Protein AF-A0A832CME6-F1 (afdb_monomer_lite)

Sequence (130 aa):
MKGTRSLSALLHASLVFALMPLAARAATAETTYVDEYGNTRSVTATVVESSTSTLTGGWYVVNGSITRNSTITVSGDARLILADGASLTIYGDFNNAGINVSGSNHLTIYGQEQGTGQLAVTCGGNGAGI

Foldseek 3Di:
DDDDDDDDDDDDDPDPPPPDPPPPDFDWDWDWFQDPVRDIDIDIAGEDALPQAEFQADHYEFPAEHEHAEAREYNAEYEYEQEAPGEYAFEYEAVDASYDDDDPGHYHYTYHPVRRGYYHFDYNHPDHND

Secondary structure (DSSP, 8-state):
--------SS-SSSSSSS-S----PPPEEEEEEE-TTS-EEEEEEEEP-TT--EE-SEEEEE-SEEEESSPEEE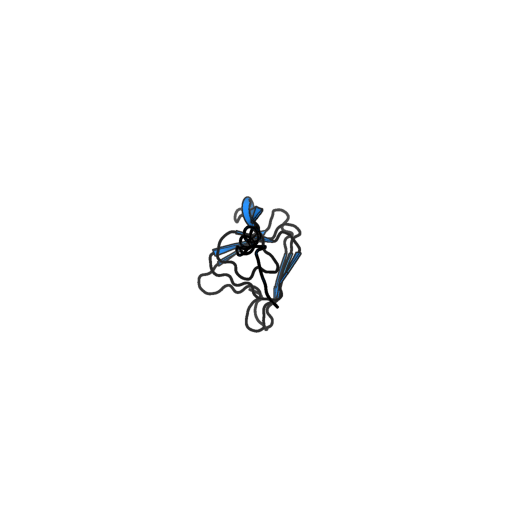-SEEEEEE-TT-EEEEE--SSS-SEEE-TT-EEEEEE-TT---EEEEE-SSSS---

Structure (mmCIF, N/CA/C/O backbone):
data_AF-A0A832CME6-F1
#
_entry.id   AF-A0A832CME6-F1
#
loop_
_atom_site.group_PDB
_atom_site.id
_atom_site.type_symbol
_atom_site.label_atom_id
_atom_site.label_alt_id
_atom_site.label_comp_id
_atom_site.label_asym_id
_atom_site.label_entity_id
_atom_site.label_seq_id
_atom_site.pdbx_PDB_ins_code
_atom_site.Cartn_x
_atom_site.Cartn_y
_atom_site.Cartn_z
_atom_site.occupancy
_atom_site.B_iso_or_equiv
_atom_site.auth_seq_id
_atom_site.auth_comp_id
_atom_site.auth_asym_id
_atom_site.auth_atom_id
_atom_site.pdbx_PDB_model_num
ATOM 1 N N . MET A 1 1 ? -12.730 45.774 -59.896 1.00 39.47 1 MET A N 1
ATOM 2 C CA . MET A 1 1 ? -11.547 46.362 -59.223 1.00 39.47 1 MET A CA 1
ATOM 3 C C . MET A 1 1 ? -11.993 46.996 -57.918 1.00 39.47 1 MET A C 1
ATOM 5 O O . MET A 1 1 ? -12.951 47.742 -57.989 1.00 39.47 1 MET A O 1
ATOM 9 N N . LYS A 1 2 ? -11.271 46.715 -56.817 1.00 42.47 2 LYS A N 1
ATOM 10 C CA . LYS A 1 2 ? -11.031 47.576 -55.629 1.00 42.47 2 LYS A CA 1
ATOM 11 C C . LYS A 1 2 ? -12.262 48.203 -54.933 1.00 42.47 2 LYS A C 1
ATOM 13 O O . LYS A 1 2 ? -12.987 48.960 -55.543 1.00 42.47 2 LYS A O 1
ATOM 18 N N . GLY A 1 3 ? -12.494 48.054 -53.634 1.00 40.41 3 GLY A N 1
ATOM 19 C CA . GLY A 1 3 ? -11.673 47.526 -52.553 1.00 40.41 3 GLY A CA 1
ATOM 20 C C . GLY A 1 3 ? -12.388 47.721 -51.207 1.00 40.41 3 GLY A C 1
ATOM 21 O O . GLY A 1 3 ? -13.259 48.573 -51.089 1.00 40.41 3 GLY A O 1
ATOM 22 N N . THR A 1 4 ? -12.022 46.855 -50.259 1.00 58.62 4 THR A N 1
ATOM 23 C CA . THR A 1 4 ? -11.885 47.055 -48.803 1.00 58.62 4 THR A CA 1
ATOM 24 C C . THR A 1 4 ? -12.798 48.062 -48.078 1.00 58.62 4 THR A C 1
ATOM 26 O O . THR A 1 4 ? -12.794 49.250 -48.383 1.00 58.62 4 THR A O 1
ATOM 29 N N . ARG A 1 5 ? -13.402 47.628 -46.952 1.00 48.19 5 ARG A N 1
ATOM 30 C CA . ARG A 1 5 ? -12.991 48.049 -45.588 1.00 48.19 5 ARG A CA 1
ATOM 31 C C . ARG A 1 5 ? -13.872 47.471 -44.463 1.00 48.19 5 ARG A C 1
ATOM 33 O O . ARG A 1 5 ? -15.065 47.719 -44.396 1.00 48.19 5 ARG A O 1
ATOM 40 N N . SER A 1 6 ? -13.174 46.803 -43.541 1.00 49.03 6 SER A N 1
ATOM 41 C CA . SER A 1 6 ? -13.376 46.829 -42.085 1.00 49.03 6 SER A CA 1
ATOM 42 C C . SER A 1 6 ? -14.585 46.111 -41.469 1.00 49.03 6 SER A C 1
ATOM 44 O O . SER A 1 6 ? -15.527 46.750 -41.019 1.00 49.03 6 SER A O 1
ATOM 46 N N . LEU A 1 7 ? -14.451 44.797 -41.258 1.00 42.59 7 LEU A N 1
ATOM 47 C CA . LEU A 1 7 ? -14.984 44.148 -40.054 1.00 42.59 7 LEU A CA 1
ATOM 48 C C . LEU A 1 7 ? -13.794 43.696 -39.197 1.00 42.59 7 LEU A C 1
ATOM 50 O O . LEU A 1 7 ? -13.235 42.622 -39.392 1.00 42.59 7 LEU A O 1
ATOM 54 N N . SER A 1 8 ? -13.358 44.558 -38.285 1.00 52.41 8 SER A N 1
ATOM 55 C CA . SER A 1 8 ? -12.458 44.180 -37.199 1.00 52.41 8 SER A CA 1
ATOM 56 C C . SER A 1 8 ? -12.951 44.861 -35.937 1.00 52.41 8 SER A C 1
ATOM 58 O O . SER A 1 8 ? -12.778 46.066 -35.784 1.00 52.41 8 SER A O 1
ATOM 60 N N . ALA A 1 9 ? -13.625 44.095 -35.086 1.00 50.97 9 ALA A N 1
ATOM 61 C CA . ALA A 1 9 ? -13.629 44.251 -33.638 1.00 50.97 9 ALA A CA 1
ATOM 62 C C . ALA A 1 9 ? -14.431 43.088 -33.036 1.00 50.97 9 ALA A C 1
ATOM 64 O O . ALA A 1 9 ? -15.520 42.788 -33.510 1.00 50.97 9 ALA A O 1
ATOM 65 N N . LEU A 1 10 ? -13.893 42.495 -31.967 1.00 47.78 10 LEU A N 1
ATOM 66 C CA . LEU A 1 10 ? -14.504 41.485 -31.088 1.00 47.78 10 LEU A CA 1
ATOM 67 C C . LEU A 1 10 ? -14.476 40.017 -31.543 1.00 47.78 10 LEU A C 1
ATOM 69 O O . LEU A 1 10 ? -15.516 39.399 -31.722 1.00 47.78 10 LEU A O 1
ATOM 73 N N . LEU A 1 11 ? -13.286 39.405 -31.574 1.00 44.56 11 LEU A N 1
ATOM 74 C CA . LEU A 1 11 ? -13.180 37.965 -31.284 1.00 44.56 11 LEU A CA 1
ATOM 75 C C . LEU A 1 11 ? -11.784 37.552 -30.780 1.00 44.56 11 LEU A C 1
ATOM 77 O O . LEU A 1 11 ? -11.126 36.730 -31.398 1.00 44.56 11 LEU A O 1
ATOM 81 N N . HIS A 1 12 ? -11.289 38.133 -29.681 1.00 52.19 12 HIS A N 1
ATOM 82 C CA . HIS A 1 12 ? -9.996 37.708 -29.104 1.00 52.19 12 HIS A CA 1
ATOM 83 C C . HIS A 1 12 ? -9.968 37.605 -27.569 1.00 52.19 12 HIS A C 1
ATOM 85 O O . HIS A 1 12 ? -8.894 37.585 -26.983 1.00 52.19 12 HIS A O 1
ATOM 91 N N . ALA A 1 13 ? -11.116 37.503 -26.891 1.00 49.38 13 ALA A N 1
ATOM 92 C CA . ALA A 1 13 ? -11.149 37.541 -25.423 1.00 49.38 13 ALA A CA 1
ATOM 93 C C . ALA A 1 13 ? -11.553 36.232 -24.713 1.00 49.38 13 ALA A C 1
ATOM 95 O O . ALA A 1 13 ? -11.775 36.276 -23.510 1.00 49.38 13 ALA A O 1
ATOM 96 N N . SER A 1 14 ? -11.656 35.075 -25.382 1.00 53.16 14 SER A N 1
ATOM 97 C CA . SER A 1 14 ? -12.220 33.877 -24.720 1.00 53.16 14 SER A CA 1
ATOM 98 C C . SER A 1 14 ? -11.452 32.557 -24.834 1.00 53.16 14 SER A C 1
ATOM 100 O O . SER A 1 14 ? -11.881 31.596 -24.204 1.00 53.16 14 SER A O 1
ATOM 102 N N . LEU A 1 15 ? -10.320 32.460 -25.547 1.00 51.53 15 LEU A N 1
ATOM 103 C CA . LEU A 1 15 ? -9.666 31.152 -25.775 1.00 51.53 15 LEU A CA 1
ATOM 104 C C . LEU A 1 15 ? -8.300 30.948 -25.093 1.00 51.53 15 LEU A C 1
ATOM 106 O O . LEU A 1 15 ? -7.636 29.951 -25.347 1.00 51.53 15 LEU A O 1
ATOM 110 N N . VAL A 1 16 ? -7.875 31.827 -24.181 1.00 50.62 16 VAL A N 1
ATOM 111 C CA . VAL A 1 16 ? -6.593 31.660 -23.454 1.00 50.62 16 VAL A CA 1
ATOM 112 C C . VAL A 1 16 ? -6.820 31.490 -21.949 1.00 50.62 16 VAL A C 1
ATOM 114 O O . VAL A 1 16 ? -6.182 32.137 -21.129 1.00 50.62 16 VAL A O 1
ATOM 117 N N . PHE A 1 17 ? -7.763 30.625 -21.567 1.00 52.16 17 PHE A N 1
ATOM 118 C CA . PHE A 1 17 ? -7.898 30.172 -20.171 1.00 52.16 17 PHE A CA 1
ATOM 119 C C . PHE A 1 17 ? -8.089 28.653 -20.019 1.00 52.16 17 PHE A C 1
ATOM 121 O O . PHE A 1 17 ? -8.290 28.165 -18.915 1.00 52.16 17 PHE A O 1
ATOM 128 N N . ALA A 1 18 ? -8.005 27.881 -21.108 1.00 52.66 18 ALA A N 1
ATOM 129 C CA . ALA A 1 18 ? -8.332 26.451 -21.093 1.00 52.66 18 ALA A CA 1
ATOM 130 C C . ALA A 1 18 ? -7.115 25.507 -21.041 1.00 52.66 18 ALA A C 1
ATOM 132 O O . ALA A 1 18 ? -7.293 24.296 -21.099 1.00 52.66 18 ALA A O 1
ATOM 133 N N . LEU A 1 19 ? -5.887 26.029 -20.931 1.00 59.38 19 LEU A N 1
ATOM 134 C CA . LEU A 1 19 ? -4.667 25.211 -20.916 1.00 59.38 19 LEU A CA 1
ATOM 135 C C . LEU A 1 19 ? -3.840 25.385 -19.635 1.00 59.38 19 LEU A C 1
ATOM 137 O O . LEU A 1 19 ? -2.612 25.345 -19.667 1.00 59.38 19 LEU A O 1
ATOM 141 N N . MET A 1 20 ? -4.493 25.577 -18.485 1.00 63.50 20 MET A N 1
ATOM 142 C CA . MET A 1 20 ? -3.802 25.265 -17.235 1.00 63.50 20 MET A CA 1
ATOM 143 C C . MET A 1 20 ? -3.573 23.748 -17.219 1.00 63.50 20 MET A C 1
ATOM 145 O O . MET A 1 20 ? -4.532 23.005 -17.442 1.00 63.50 20 MET A O 1
ATOM 149 N N . PRO A 1 21 ? -2.341 23.260 -17.002 1.00 59.50 21 PRO A N 1
ATOM 150 C CA . PRO A 1 21 ? -2.126 21.835 -16.832 1.00 59.50 21 PRO A CA 1
ATOM 151 C C . PRO A 1 21 ? -2.947 21.400 -15.618 1.00 59.50 21 PRO A C 1
ATOM 153 O O . PRO A 1 21 ? -2.736 21.899 -14.511 1.00 59.50 21 PRO A O 1
ATOM 156 N N . LEU A 1 22 ? -3.917 20.508 -15.828 1.00 55.81 22 LEU A N 1
ATOM 157 C CA . LEU A 1 22 ? -4.614 19.852 -14.732 1.00 55.81 22 LEU A CA 1
ATOM 158 C C . LEU A 1 22 ? -3.569 19.012 -13.998 1.00 55.81 22 LEU A C 1
ATOM 160 O O . LEU A 1 22 ? -3.268 17.890 -14.397 1.00 55.81 22 LEU A O 1
ATOM 164 N N . ALA A 1 23 ? -2.968 19.576 -12.954 1.00 60.16 23 ALA A N 1
ATOM 165 C CA . ALA A 1 23 ? -2.191 18.798 -12.011 1.00 60.16 23 ALA A CA 1
ATOM 166 C C . ALA A 1 23 ? -3.173 17.830 -11.341 1.00 60.16 23 ALA A C 1
ATOM 168 O O . ALA A 1 23 ? -3.960 18.236 -10.482 1.00 60.16 23 ALA A O 1
ATOM 169 N N . ALA A 1 24 ? -3.183 16.573 -11.792 1.00 64.31 24 ALA A N 1
ATOM 170 C CA . ALA A 1 24 ? -3.953 15.510 -11.167 1.00 64.31 24 ALA A CA 1
ATOM 171 C C . ALA A 1 24 ? -3.436 15.354 -9.734 1.00 64.31 24 ALA A C 1
ATOM 173 O O . ALA A 1 24 ? -2.317 14.902 -9.496 1.00 64.31 24 ALA A O 1
ATOM 174 N N . ARG A 1 25 ? -4.227 15.828 -8.775 1.00 70.31 25 ARG A N 1
ATOM 175 C CA . ARG A 1 25 ? -3.943 15.659 -7.353 1.00 70.31 25 ARG A CA 1
ATOM 176 C C . ARG A 1 25 ? -4.387 14.245 -7.007 1.00 70.31 25 ARG A C 1
ATOM 178 O O . ARG A 1 25 ? -5.510 13.885 -7.348 1.00 70.31 25 ARG A O 1
ATOM 185 N N . ALA A 1 26 ? -3.532 13.463 -6.356 1.00 82.12 26 ALA A N 1
ATOM 186 C CA . ALA A 1 26 ? -3.948 12.156 -5.870 1.00 82.12 26 ALA A CA 1
ATOM 187 C C . ALA A 1 26 ? -5.126 12.330 -4.898 1.00 82.12 26 ALA A C 1
ATOM 189 O O . ALA A 1 26 ? -5.116 13.241 -4.062 1.00 82.12 26 ALA A O 1
ATOM 190 N N . ALA A 1 27 ? -6.156 11.498 -5.044 1.00 93.25 27 ALA A N 1
ATOM 191 C CA . ALA A 1 27 ? -7.304 11.530 -4.152 1.00 93.25 27 ALA A CA 1
ATOM 192 C C . ALA A 1 27 ? -6.880 11.119 -2.736 1.00 93.25 27 ALA A C 1
ATOM 194 O O . ALA A 1 27 ? -6.004 10.275 -2.557 1.00 93.25 27 ALA A O 1
ATOM 195 N N . THR A 1 28 ? -7.514 11.706 -1.725 1.00 96.69 28 THR A N 1
ATOM 196 C CA . THR A 1 28 ? -7.291 11.363 -0.316 1.00 96.69 28 THR A CA 1
ATOM 197 C C . THR A 1 28 ? -8.593 10.925 0.336 1.00 96.69 28 THR A C 1
ATOM 199 O O . THR A 1 28 ? -9.647 11.478 0.020 1.00 96.69 28 THR A O 1
ATOM 202 N N . ALA A 1 29 ? -8.518 9.982 1.272 1.00 97.00 29 ALA A N 1
ATOM 203 C CA . ALA A 1 29 ? -9.658 9.492 2.036 1.00 97.00 29 ALA A CA 1
ATOM 204 C C . ALA A 1 29 ? -9.319 9.391 3.529 1.00 97.00 29 ALA A C 1
ATOM 206 O O . ALA A 1 29 ? -8.219 8.976 3.895 1.00 97.00 29 ALA A O 1
ATOM 207 N N . GLU A 1 30 ? -10.283 9.746 4.380 1.00 98.19 30 GLU A N 1
ATOM 208 C CA . GLU A 1 30 ? -10.254 9.385 5.799 1.00 98.19 30 GLU A CA 1
ATOM 209 C C . GLU A 1 30 ? -10.484 7.881 5.930 1.00 98.19 30 GLU A C 1
ATOM 211 O O . GLU A 1 30 ? -11.424 7.333 5.348 1.00 98.19 30 GLU A O 1
ATOM 216 N N . THR A 1 31 ? -9.626 7.210 6.686 1.00 98.38 31 THR A N 1
ATOM 217 C CA . THR A 1 31 ? -9.699 5.766 6.894 1.00 98.38 31 THR A CA 1
ATOM 218 C C . THR A 1 31 ? -9.223 5.403 8.292 1.00 98.38 31 THR A C 1
ATOM 220 O O . THR A 1 31 ? -8.565 6.199 8.967 1.00 98.38 31 THR A O 1
ATOM 223 N N . THR A 1 32 ? -9.5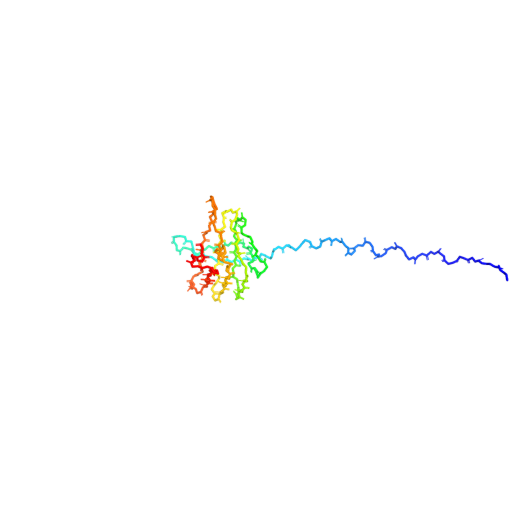31 4.183 8.718 1.00 98.62 32 THR A N 1
ATOM 224 C CA . THR A 1 32 ? -8.975 3.591 9.932 1.00 98.62 32 THR A CA 1
ATOM 225 C C . THR A 1 32 ? -7.956 2.499 9.624 1.00 98.62 32 THR A C 1
ATOM 227 O O . THR A 1 32 ? -7.898 2.003 8.495 1.00 98.62 32 THR A O 1
ATOM 230 N N . TYR A 1 33 ? -7.151 2.142 10.622 1.00 98.75 33 TYR A N 1
ATOM 231 C CA . TYR A 1 33 ? -6.267 0.975 10.637 1.00 98.75 33 TYR A CA 1
ATOM 232 C C . TYR A 1 33 ? -6.079 0.474 12.074 1.00 98.75 33 TYR A C 1
ATOM 234 O O . TYR A 1 33 ? -6.308 1.228 13.022 1.00 98.75 33 TYR A O 1
ATOM 242 N N . VAL A 1 34 ? -5.654 -0.777 12.231 1.00 98.75 34 VAL A N 1
ATOM 243 C CA . VAL A 1 34 ? -5.265 -1.352 13.527 1.00 98.75 34 VAL A CA 1
ATOM 244 C C . VAL A 1 34 ? -3.754 -1.193 13.705 1.00 98.75 34 VAL A C 1
ATOM 246 O O . VAL A 1 34 ? -2.992 -1.654 12.857 1.00 98.75 34 VAL A O 1
ATOM 249 N N . ASP A 1 35 ? -3.321 -0.509 14.766 1.00 98.25 35 ASP A N 1
ATOM 250 C CA . ASP A 1 35 ? -1.902 -0.277 15.068 1.00 98.25 35 ASP A CA 1
ATOM 251 C C . ASP A 1 35 ? -1.193 -1.515 15.649 1.00 98.25 35 ASP A C 1
ATOM 253 O O . ASP A 1 35 ? -1.806 -2.560 15.884 1.00 98.25 35 ASP A O 1
ATOM 257 N N . GLU A 1 36 ? 0.119 -1.417 15.886 1.00 96.81 36 GLU A N 1
ATOM 258 C CA . GLU A 1 36 ? 0.934 -2.526 16.401 1.00 96.81 36 GLU A CA 1
ATOM 259 C C . GLU A 1 36 ? 0.518 -3.017 17.800 1.00 96.81 36 GLU A C 1
ATOM 261 O O . GLU A 1 36 ? 0.898 -4.114 18.210 1.00 96.81 36 GLU A O 1
ATOM 266 N N . TYR A 1 37 ? -0.279 -2.228 18.524 1.00 97.62 37 TYR A N 1
ATOM 267 C CA . TYR A 1 37 ? -0.818 -2.569 19.838 1.00 97.62 37 TYR A CA 1
ATOM 268 C C . TYR A 1 37 ? -2.265 -3.081 19.760 1.00 97.62 37 TYR A C 1
ATOM 270 O O . TYR A 1 37 ? -2.883 -3.311 20.801 1.00 97.62 37 TYR A O 1
ATOM 278 N N . GLY A 1 38 ? -2.814 -3.252 18.554 1.00 97.38 38 GLY A N 1
ATOM 279 C CA . GLY A 1 38 ? -4.182 -3.718 18.337 1.00 97.38 38 GLY A CA 1
ATOM 280 C C . GLY A 1 38 ? -5.250 -2.631 18.479 1.00 97.38 38 GLY A C 1
ATOM 281 O O . GLY A 1 38 ? -6.430 -2.966 18.569 1.00 97.38 38 GLY A O 1
ATOM 282 N N . ASN A 1 39 ? -4.880 -1.345 18.519 1.00 98.38 39 ASN A N 1
ATOM 283 C CA . ASN A 1 39 ? -5.847 -0.256 18.657 1.00 98.38 39 ASN A CA 1
ATOM 284 C C . ASN A 1 39 ? -6.230 0.328 17.301 1.00 98.38 39 ASN A C 1
ATOM 286 O O . ASN A 1 39 ? -5.378 0.582 16.449 1.00 98.38 39 ASN A O 1
ATOM 290 N N . THR A 1 40 ? -7.509 0.652 17.147 1.00 98.50 40 THR A N 1
ATOM 291 C CA . THR A 1 40 ? -8.007 1.350 15.963 1.00 98.50 40 THR A CA 1
ATOM 292 C C . THR A 1 40 ? -7.594 2.820 15.975 1.00 98.50 40 THR A C 1
ATOM 294 O O . THR A 1 40 ? -7.807 3.551 16.947 1.00 98.50 40 THR A O 1
ATOM 297 N N . ARG A 1 41 ? -7.000 3.269 14.870 1.00 98.69 41 ARG A N 1
ATOM 298 C CA . ARG A 1 41 ? -6.529 4.638 14.626 1.00 98.69 41 ARG A CA 1
ATOM 299 C C . ARG A 1 41 ? -7.155 5.189 13.355 1.00 98.69 41 ARG A C 1
ATOM 301 O O . ARG A 1 41 ? -7.429 4.422 12.442 1.00 98.69 41 ARG A O 1
ATOM 308 N N . SER A 1 42 ? -7.316 6.509 13.278 1.00 98.50 42 SER A N 1
ATOM 309 C CA . SER A 1 42 ? -7.808 7.211 12.083 1.00 98.50 42 SER A CA 1
ATOM 310 C C . SER A 1 42 ? -6.705 8.035 11.429 1.00 98.50 42 SER A C 1
ATOM 312 O O . SER A 1 42 ? -5.855 8.599 12.124 1.00 98.50 42 SER A O 1
ATOM 314 N N . VAL A 1 43 ? -6.721 8.120 10.099 1.00 98.69 43 VAL A N 1
ATOM 315 C CA . VAL A 1 43 ? -5.763 8.907 9.317 1.00 98.69 43 VAL A CA 1
ATOM 316 C C . VAL A 1 43 ? -6.330 9.296 7.951 1.00 98.69 43 VAL A C 1
ATOM 318 O O . VAL A 1 43 ? -7.080 8.536 7.338 1.00 98.69 43 VAL A O 1
ATOM 321 N N . THR A 1 44 ? -5.903 10.445 7.432 1.00 98.50 44 THR A N 1
ATOM 322 C CA . THR A 1 44 ? -6.074 10.804 6.021 1.00 98.50 44 THR A CA 1
ATOM 323 C C . THR A 1 44 ? -4.987 10.128 5.184 1.00 98.50 44 THR A C 1
ATOM 325 O O . THR A 1 44 ? -3.797 10.394 5.371 1.00 98.50 44 THR A O 1
ATOM 328 N N . ALA A 1 45 ? -5.375 9.277 4.238 1.00 98.44 45 ALA A N 1
ATOM 329 C CA . ALA A 1 45 ? -4.455 8.539 3.377 1.00 98.44 45 ALA A CA 1
ATOM 330 C C . ALA A 1 45 ? -4.669 8.868 1.895 1.00 98.44 45 ALA A C 1
ATOM 332 O O . ALA A 1 45 ? -5.777 9.190 1.468 1.00 98.44 45 ALA A O 1
ATOM 333 N N . THR A 1 46 ? -3.606 8.758 1.099 1.00 98.50 46 THR A N 1
ATOM 334 C CA . THR A 1 46 ? -3.680 8.848 -0.364 1.00 98.50 46 THR A CA 1
ATOM 335 C C . THR A 1 46 ? -4.294 7.566 -0.919 1.00 98.50 46 THR A C 1
ATOM 337 O O . THR A 1 46 ? -3.835 6.468 -0.609 1.00 98.50 46 THR A O 1
ATOM 340 N N . VAL A 1 47 ? -5.330 7.679 -1.740 1.00 98.31 47 VAL A N 1
ATOM 341 C CA . VAL A 1 47 ? -5.986 6.518 -2.347 1.00 98.31 47 VAL A CA 1
ATOM 342 C C . VAL A 1 47 ? -5.052 5.907 -3.388 1.00 98.31 47 VAL A C 1
ATOM 344 O O . VAL A 1 47 ? -4.535 6.604 -4.263 1.00 98.31 47 VAL A O 1
ATOM 347 N N . VAL A 1 48 ? -4.817 4.601 -3.274 1.00 98.19 48 VAL A N 1
ATOM 348 C CA . VAL A 1 48 ? -4.112 3.834 -4.300 1.00 98.19 48 VAL A CA 1
ATOM 349 C C . VAL A 1 48 ? -5.040 3.671 -5.494 1.00 98.19 48 VAL A C 1
ATOM 351 O O . VAL A 1 48 ? -6.203 3.313 -5.346 1.00 98.19 48 VAL A O 1
ATOM 354 N N . GLU A 1 49 ? -4.509 3.902 -6.685 1.00 96.31 49 GLU A N 1
ATOM 355 C CA . GLU A 1 49 ? -5.184 3.681 -7.956 1.00 96.31 49 GLU A CA 1
ATOM 356 C C . GLU A 1 49 ? -4.380 2.687 -8.798 1.00 96.31 49 GLU A C 1
ATOM 358 O O . GLU A 1 49 ? -3.202 2.426 -8.544 1.00 96.31 49 GLU A O 1
ATOM 363 N N . SER A 1 50 ? -4.975 2.177 -9.877 1.00 95.44 50 SER A N 1
ATOM 364 C CA . SER A 1 50 ? -4.239 1.367 -10.860 1.00 95.44 50 SER A CA 1
ATOM 365 C C . SER A 1 50 ? -3.060 2.129 -11.480 1.00 95.44 50 SER A C 1
ATOM 367 O O . SER A 1 50 ? -2.093 1.509 -11.924 1.00 95.44 50 SER A O 1
ATOM 369 N N . SER A 1 51 ? -3.106 3.465 -11.470 1.00 94.44 51 SER A N 1
ATOM 370 C CA . SER A 1 51 ? -2.065 4.370 -11.962 1.00 94.44 51 SER A CA 1
ATOM 371 C C . SER 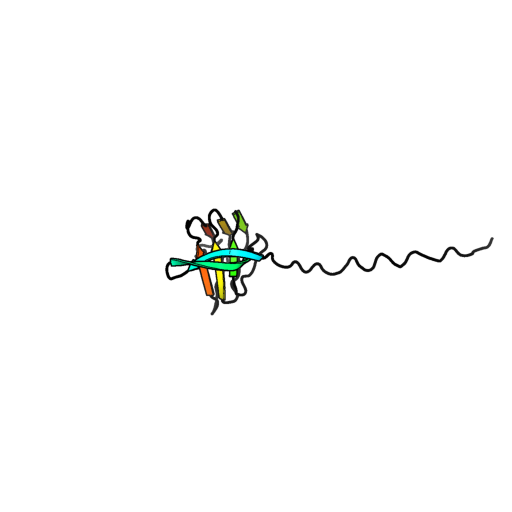A 1 51 ? -0.899 4.563 -10.979 1.00 94.44 51 SER A C 1
ATOM 373 O O . SER A 1 51 ? 0.205 4.887 -11.424 1.00 94.44 51 SER A O 1
ATOM 375 N N . THR A 1 52 ? -1.081 4.290 -9.680 1.00 96.25 52 THR A N 1
ATOM 376 C CA . THR A 1 52 ? -0.072 4.526 -8.634 1.00 96.25 52 THR A CA 1
ATOM 377 C C . THR A 1 52 ? 1.188 3.694 -8.868 1.00 96.25 52 THR A C 1
ATOM 379 O O . THR A 1 52 ? 1.174 2.477 -8.725 1.00 96.25 52 THR A O 1
ATOM 382 N N . SER A 1 53 ? 2.294 4.352 -9.223 1.00 96.25 53 SER A N 1
ATOM 383 C CA . SER A 1 53 ? 3.579 3.701 -9.519 1.00 96.25 53 SER A CA 1
ATOM 384 C C . SER A 1 53 ? 4.607 3.785 -8.399 1.00 96.25 53 SER A C 1
ATOM 386 O O . SER A 1 53 ? 5.564 3.016 -8.402 1.00 96.25 53 SER A O 1
ATOM 388 N N . THR A 1 54 ? 4.437 4.726 -7.471 1.00 97.25 54 THR A N 1
ATOM 389 C CA . THR A 1 54 ? 5.446 5.035 -6.459 1.00 97.25 54 THR A CA 1
ATOM 390 C C . THR A 1 54 ? 4.792 5.358 -5.124 1.00 97.25 54 THR A C 1
ATOM 392 O O . THR A 1 54 ? 3.840 6.139 -5.080 1.00 97.25 54 THR A O 1
ATOM 395 N N . LEU A 1 55 ? 5.341 4.808 -4.041 1.00 98.12 55 LEU A N 1
ATOM 396 C CA . LEU A 1 55 ? 5.024 5.181 -2.664 1.00 98.12 55 LEU A CA 1
ATOM 397 C C . LEU A 1 55 ? 6.227 5.931 -2.081 1.00 98.12 55 LEU A C 1
ATOM 399 O O . LEU A 1 55 ? 7.221 5.323 -1.687 1.00 98.12 55 LEU A O 1
ATOM 403 N N . THR A 1 56 ? 6.171 7.263 -2.078 1.00 95.75 56 THR A N 1
ATOM 404 C CA . THR A 1 56 ? 7.308 8.126 -1.696 1.00 95.75 56 THR A CA 1
ATOM 405 C C . THR A 1 56 ? 7.467 8.294 -0.189 1.00 95.75 56 THR A C 1
ATOM 407 O O . THR A 1 56 ? 8.505 8.745 0.278 1.00 95.75 56 THR A O 1
ATOM 410 N N . GLY A 1 57 ? 6.430 7.963 0.572 1.00 96.06 57 GLY A N 1
ATOM 411 C CA . GLY A 1 57 ? 6.365 8.122 2.018 1.00 96.06 57 GLY A CA 1
ATOM 412 C C . GLY A 1 57 ? 5.032 8.726 2.441 1.00 96.06 57 GLY A C 1
ATOM 413 O O . GLY A 1 57 ? 4.424 9.492 1.694 1.00 96.06 57 GLY A O 1
ATOM 414 N N . GLY A 1 58 ? 4.570 8.366 3.636 1.00 98.25 58 GLY A N 1
ATOM 415 C CA . GLY A 1 58 ? 3.243 8.741 4.129 1.00 98.25 58 GLY A CA 1
ATOM 416 C C . GLY A 1 58 ? 2.232 7.599 4.054 1.00 98.25 58 GLY A C 1
ATOM 417 O O . GLY A 1 58 ? 2.603 6.431 3.942 1.00 98.25 58 GLY A O 1
ATOM 418 N N . TRP A 1 59 ? 0.952 7.951 4.170 1.00 98.75 59 TRP A N 1
ATOM 419 C CA . TRP A 1 59 ? -0.153 7.000 4.269 1.00 98.75 59 TRP A CA 1
ATOM 420 C C . TRP A 1 59 ? -0.858 6.806 2.933 1.00 98.75 59 TRP A C 1
ATOM 422 O O . TRP A 1 59 ? -1.221 7.777 2.264 1.00 98.75 59 TRP A O 1
ATOM 432 N N . TYR A 1 60 ? -1.099 5.544 2.598 1.00 98.75 60 TYR A N 1
ATOM 433 C CA . TYR A 1 60 ? -1.826 5.100 1.420 1.00 98.75 60 TYR A CA 1
ATOM 434 C C . TYR A 1 60 ? -2.944 4.141 1.820 1.00 98.75 60 TYR A C 1
ATOM 436 O O . TYR A 1 60 ? -2.793 3.394 2.784 1.00 98.75 60 TYR A O 1
ATOM 444 N N . VAL A 1 61 ? -4.053 4.138 1.082 1.00 98.81 61 VAL A N 1
ATOM 445 C CA . VAL A 1 61 ? -5.189 3.244 1.340 1.00 98.81 61 VAL A CA 1
ATOM 446 C C . VAL A 1 61 ? -5.696 2.595 0.059 1.00 98.81 61 VAL A C 1
ATOM 448 O O . VAL A 1 61 ? -5.874 3.258 -0.963 1.00 98.81 61 VAL A O 1
ATOM 451 N N . VAL A 1 62 ? -5.947 1.291 0.129 1.00 98.75 62 VAL A N 1
ATOM 452 C CA . VAL A 1 62 ? -6.667 0.521 -0.889 1.00 98.75 62 VAL A CA 1
ATOM 453 C C . VAL A 1 62 ? -8.111 0.405 -0.416 1.00 98.75 62 VAL A C 1
ATOM 455 O O . VAL A 1 62 ? -8.358 -0.219 0.610 1.00 98.75 62 VAL A O 1
ATOM 458 N N . ASN A 1 63 ? -9.055 1.010 -1.136 1.00 96.81 63 ASN A N 1
ATOM 459 C CA . ASN A 1 63 ? -10.475 1.081 -0.757 1.00 96.81 63 ASN A CA 1
ATOM 460 C C . ASN A 1 63 ? -11.414 0.345 -1.735 1.00 96.81 63 ASN A C 1
ATOM 462 O O . ASN A 1 63 ? -12.628 0.530 -1.698 1.00 96.81 63 ASN A O 1
ATOM 466 N N . GLY A 1 64 ? -10.855 -0.476 -2.621 1.00 97.38 64 GLY A N 1
ATOM 467 C CA . GLY A 1 64 ? -11.598 -1.267 -3.596 1.00 97.38 64 GLY A CA 1
ATOM 468 C C . GLY A 1 64 ? -10.741 -2.389 -4.170 1.00 97.38 64 GLY A C 1
ATOM 469 O O . GLY A 1 64 ? -9.671 -2.689 -3.644 1.00 97.38 64 GLY A O 1
ATOM 470 N N . SER A 1 65 ? -11.208 -3.009 -5.252 1.00 98.31 65 SER A N 1
ATOM 471 C CA . SER A 1 65 ? -10.458 -4.044 -5.969 1.00 98.31 65 SER A CA 1
ATOM 472 C C . SER A 1 65 ? -9.634 -3.433 -7.094 1.00 98.31 65 SER A C 1
ATOM 474 O O . SER A 1 65 ? -10.169 -2.986 -8.109 1.00 98.31 65 SER A O 1
ATOM 476 N N . ILE A 1 66 ? -8.319 -3.419 -6.913 1.00 98.06 66 ILE A N 1
ATOM 477 C CA . ILE A 1 66 ? -7.356 -2.790 -7.809 1.00 98.06 66 ILE A CA 1
ATOM 478 C C . ILE A 1 66 ? -6.444 -3.866 -8.377 1.00 98.06 66 ILE A C 1
ATOM 480 O O . ILE A 1 66 ? -5.883 -4.683 -7.651 1.00 98.06 66 ILE A O 1
ATOM 484 N N . THR A 1 67 ? -6.265 -3.836 -9.693 1.00 97.62 67 THR A N 1
ATOM 485 C CA . THR A 1 67 ? -5.248 -4.630 -10.380 1.00 97.62 67 THR A CA 1
ATOM 486 C C . THR A 1 67 ? -4.264 -3.701 -11.066 1.00 97.62 67 THR A C 1
ATOM 488 O O . THR A 1 67 ? -4.664 -2.776 -11.780 1.00 97.62 67 THR A O 1
ATOM 491 N N . ARG A 1 68 ? -2.974 -3.964 -10.871 1.00 95.19 68 ARG A N 1
ATOM 492 C CA . ARG A 1 68 ? -1.887 -3.241 -11.518 1.00 95.19 68 ARG A CA 1
ATOM 493 C C . ARG A 1 68 ? -0.947 -4.223 -12.211 1.00 95.19 68 ARG A C 1
ATOM 495 O O . ARG A 1 68 ? -0.469 -5.175 -11.609 1.00 95.19 68 ARG A O 1
ATOM 502 N N . ASN A 1 69 ? -0.653 -3.957 -13.480 1.00 93.25 69 ASN A N 1
ATOM 503 C CA . ASN A 1 69 ? 0.197 -4.807 -14.323 1.00 93.25 69 ASN A CA 1
ATOM 504 C C . ASN A 1 69 ? 1.650 -4.310 -14.388 1.00 93.25 69 ASN A C 1
ATOM 506 O O . ASN A 1 69 ? 2.322 -4.451 -15.408 1.00 93.25 69 ASN A O 1
ATOM 510 N N . SER A 1 70 ? 2.098 -3.592 -13.362 1.00 92.69 70 SER A N 1
ATOM 511 C CA . SER A 1 70 ? 3.436 -3.011 -13.308 1.00 92.69 70 SER A CA 1
ATOM 512 C C . SER A 1 70 ? 3.858 -2.811 -11.863 1.00 92.69 70 SER A C 1
ATOM 514 O O . SER A 1 70 ? 3.019 -2.509 -11.009 1.00 92.69 70 SER A O 1
ATOM 516 N N . THR A 1 71 ? 5.163 -2.895 -11.619 1.00 94.94 71 THR A N 1
ATOM 517 C CA . THR A 1 71 ? 5.764 -2.693 -10.301 1.00 94.94 71 THR A CA 1
ATOM 518 C C . THR A 1 71 ? 5.335 -1.371 -9.653 1.00 94.94 71 THR A C 1
ATOM 520 O O . THR A 1 71 ? 5.162 -0.343 -10.324 1.00 94.94 71 THR A O 1
ATOM 523 N N . ILE A 1 72 ? 5.161 -1.417 -8.332 1.00 97.06 72 ILE A N 1
ATOM 524 C CA . ILE A 1 72 ? 5.119 -0.250 -7.451 1.00 97.06 72 ILE A CA 1
ATOM 525 C C . ILE A 1 72 ? 6.491 -0.102 -6.792 1.00 97.06 72 ILE A C 1
ATOM 527 O O . ILE A 1 72 ? 6.970 -1.032 -6.150 1.00 97.06 72 ILE A O 1
ATOM 531 N N . THR A 1 73 ? 7.110 1.068 -6.911 1.00 97.06 73 THR A N 1
ATOM 532 C CA . THR A 1 73 ? 8.388 1.372 -6.249 1.00 97.06 73 THR A CA 1
ATOM 533 C C . THR A 1 73 ? 8.147 2.069 -4.916 1.00 97.06 73 THR A C 1
ATOM 535 O O . THR A 1 73 ? 7.434 3.070 -4.860 1.00 97.06 73 THR A O 1
ATOM 538 N N . VAL A 1 74 ? 8.781 1.605 -3.843 1.00 98.25 74 VAL A N 1
ATOM 539 C CA . VAL A 1 74 ? 8.788 2.313 -2.555 1.00 98.25 74 VAL A CA 1
ATOM 540 C C . VAL A 1 74 ? 10.062 3.145 -2.456 1.00 98.25 74 VAL A C 1
ATOM 542 O O . VAL A 1 74 ? 11.164 2.609 -2.529 1.00 98.25 74 VAL A O 1
ATOM 545 N N . SER A 1 75 ? 9.909 4.462 -2.314 1.00 97.12 75 SER A N 1
ATOM 546 C CA . SER A 1 75 ? 11.016 5.430 -2.303 1.00 97.12 75 SER A CA 1
ATOM 547 C C . SER A 1 75 ? 11.011 6.330 -1.060 1.00 97.12 75 SER A C 1
ATOM 549 O O . SER A 1 75 ? 11.381 7.502 -1.141 1.00 97.12 75 SER A O 1
ATOM 551 N N . GLY A 1 76 ? 10.534 5.795 0.065 1.00 97.56 76 GLY A N 1
ATOM 552 C CA . GLY A 1 76 ? 10.612 6.408 1.389 1.00 97.56 76 GLY A CA 1
ATOM 553 C C . GLY A 1 76 ? 9.994 5.505 2.454 1.00 97.56 76 GLY A C 1
ATOM 554 O O . GLY A 1 76 ? 10.006 4.285 2.304 1.00 97.56 76 GLY A O 1
ATOM 555 N N . ASP A 1 77 ? 9.451 6.102 3.518 1.00 98.38 77 ASP A N 1
ATOM 556 C CA . ASP A 1 77 ? 8.748 5.396 4.601 1.00 98.38 77 ASP A CA 1
ATOM 557 C C . ASP A 1 77 ? 7.224 5.415 4.380 1.00 98.38 77 ASP A C 1
ATOM 559 O O . ASP A 1 77 ? 6.503 6.354 4.767 1.00 98.38 77 ASP A O 1
ATOM 563 N N . ALA A 1 78 ? 6.747 4.401 3.659 1.00 98.62 78 ALA A N 1
ATOM 564 C CA . ALA A 1 78 ? 5.366 4.260 3.225 1.00 98.62 78 ALA A CA 1
ATOM 565 C C . ALA A 1 78 ? 4.568 3.326 4.143 1.00 98.62 78 ALA A C 1
ATOM 567 O O . ALA A 1 78 ? 5.032 2.265 4.562 1.00 98.62 78 ALA A O 1
ATOM 568 N N . ARG A 1 79 ? 3.316 3.705 4.403 1.00 98.75 79 ARG A N 1
ATOM 569 C CA . ARG A 1 79 ? 2.345 2.900 5.144 1.00 98.75 79 ARG A CA 1
ATOM 570 C C . ARG A 1 79 ? 1.141 2.647 4.258 1.00 98.75 79 ARG A C 1
ATOM 572 O O . ARG A 1 79 ? 0.513 3.597 3.795 1.00 98.75 79 ARG A O 1
ATOM 579 N N . LEU A 1 80 ? 0.843 1.380 4.008 1.00 98.75 80 LEU A N 1
ATOM 580 C CA . LEU A 1 80 ? -0.272 0.945 3.177 1.00 98.75 80 LEU A CA 1
ATOM 581 C C . LEU A 1 80 ? -1.362 0.340 4.058 1.00 98.75 80 LEU A C 1
ATOM 583 O O . LEU A 1 80 ? -1.111 -0.618 4.781 1.00 98.75 80 LEU A O 1
ATOM 587 N N . ILE A 1 81 ? -2.573 0.874 3.966 1.00 98.88 81 ILE A N 1
ATOM 588 C CA . ILE A 1 81 ? -3.761 0.337 4.623 1.00 98.88 81 ILE A CA 1
ATOM 589 C C . ILE A 1 81 ? -4.550 -0.468 3.592 1.00 98.88 81 ILE A C 1
ATOM 591 O O . ILE A 1 81 ? -4.967 0.065 2.560 1.00 98.88 81 ILE A O 1
ATOM 595 N N . LEU A 1 82 ? -4.772 -1.746 3.882 1.00 98.81 82 LEU A N 1
ATOM 596 C CA . LEU A 1 82 ? -5.718 -2.584 3.154 1.00 98.81 82 LEU A CA 1
ATOM 597 C C . LEU A 1 82 ? -7.072 -2.462 3.854 1.00 98.81 82 LEU A C 1
ATOM 599 O O . LEU A 1 82 ? -7.260 -3.028 4.933 1.00 98.81 82 LEU A O 1
ATOM 603 N N . ALA A 1 83 ? -7.988 -1.681 3.275 1.00 98.75 83 ALA A N 1
ATOM 604 C CA . ALA A 1 83 ? -9.320 -1.534 3.848 1.00 98.75 83 ALA A CA 1
ATOM 605 C C . ALA A 1 83 ? -10.078 -2.866 3.820 1.00 98.75 83 ALA A C 1
ATOM 607 O O . ALA A 1 83 ? -9.815 -3.741 2.984 1.00 98.75 83 ALA A O 1
ATOM 608 N N . ASP A 1 84 ? -11.038 -3.009 4.725 1.00 98.75 84 ASP A N 1
ATOM 609 C CA . ASP A 1 84 ? -11.869 -4.202 4.779 1.00 98.75 84 ASP A CA 1
ATOM 610 C C . ASP A 1 84 ? -12.654 -4.393 3.471 1.00 98.75 84 ASP A C 1
ATOM 612 O O . ASP A 1 84 ? -13.221 -3.457 2.905 1.00 98.75 84 ASP A O 1
ATOM 616 N N . GLY A 1 85 ? -12.637 -5.623 2.953 1.00 98.44 85 GLY A N 1
ATOM 617 C CA . GLY A 1 85 ? -13.216 -5.996 1.660 1.00 98.44 85 GLY A CA 1
ATOM 618 C C . GLY A 1 85 ? -12.436 -5.525 0.425 1.00 98.44 85 GLY A C 1
ATOM 619 O O . GLY A 1 85 ? -12.838 -5.846 -0.695 1.00 98.44 85 GLY A O 1
ATOM 620 N N . ALA A 1 86 ? -11.334 -4.790 0.588 1.00 98.56 86 ALA A N 1
ATOM 621 C CA . ALA A 1 86 ? -10.529 -4.298 -0.525 1.00 98.56 86 ALA A CA 1
ATOM 622 C C . ALA A 1 86 ? -9.464 -5.313 -0.975 1.00 98.56 86 ALA A C 1
ATOM 624 O O . ALA A 1 86 ? -9.033 -6.184 -0.215 1.00 98.56 86 ALA A O 1
ATOM 625 N N . SER A 1 87 ? -9.000 -5.188 -2.221 1.00 98.62 87 SER A N 1
ATOM 626 C CA . SER A 1 87 ? -7.933 -6.036 -2.755 1.00 98.62 87 SER A CA 1
ATOM 627 C C . SER A 1 87 ? -6.979 -5.259 -3.653 1.00 98.62 87 SER A C 1
ATOM 629 O 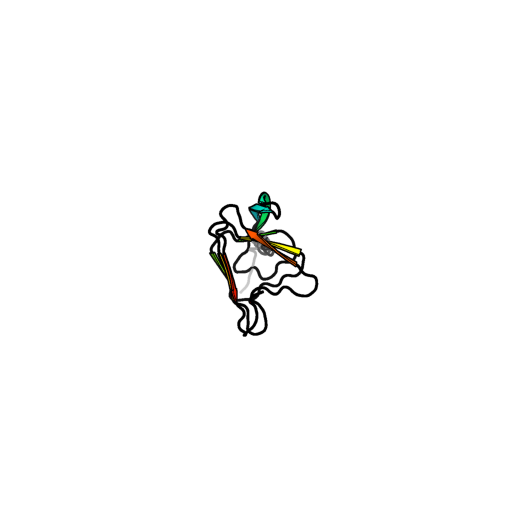O . SER A 1 87 ? -7.396 -4.495 -4.519 1.00 98.62 87 SER A O 1
ATOM 631 N N . LEU A 1 88 ? -5.678 -5.479 -3.474 1.00 98.56 88 LEU A N 1
ATOM 632 C CA . LEU A 1 88 ? -4.639 -4.969 -4.361 1.00 98.56 88 LEU A CA 1
ATOM 633 C C . LEU A 1 88 ? -3.877 -6.146 -4.962 1.00 98.56 88 LEU A C 1
ATOM 635 O O . LEU A 1 88 ? -3.187 -6.877 -4.255 1.00 98.56 88 LEU A O 1
ATOM 639 N N . THR A 1 89 ? -4.014 -6.320 -6.274 1.00 98.06 89 THR A N 1
ATOM 640 C CA . THR A 1 89 ? -3.248 -7.296 -7.052 1.00 98.06 89 THR A CA 1
ATOM 641 C C . THR A 1 89 ? -2.200 -6.579 -7.885 1.00 98.06 89 THR A C 1
ATOM 643 O O . THR A 1 89 ? -2.539 -5.674 -8.650 1.00 98.06 89 THR A O 1
ATOM 646 N N . ILE A 1 90 ? -0.937 -6.978 -7.757 1.00 97.19 90 ILE A N 1
ATOM 647 C CA . ILE A 1 90 ? 0.165 -6.395 -8.522 1.00 97.19 90 ILE A CA 1
ATOM 648 C C . ILE A 1 90 ? 0.958 -7.498 -9.216 1.00 97.19 90 ILE A C 1
ATOM 650 O O . ILE A 1 90 ? 1.437 -8.448 -8.588 1.00 97.19 90 ILE A O 1
ATOM 654 N N . TYR A 1 91 ? 1.129 -7.326 -10.520 1.00 93.25 91 TYR A N 1
ATOM 655 C CA . TYR A 1 91 ? 2.003 -8.141 -11.346 1.00 93.25 91 TYR A CA 1
ATOM 656 C C . TYR A 1 91 ? 3.298 -7.372 -11.607 1.00 93.25 91 TYR A C 1
ATOM 658 O O . TYR A 1 91 ? 3.299 -6.371 -12.330 1.00 93.25 91 TYR A O 1
ATOM 666 N N . GLY A 1 92 ? 4.383 -7.811 -10.967 1.00 88.75 92 GLY A N 1
ATOM 667 C CA . GLY A 1 92 ? 5.733 -7.341 -11.264 1.00 88.75 92 GLY A CA 1
ATOM 668 C C . GLY A 1 92 ? 6.217 -7.826 -12.627 1.00 88.75 92 GLY A C 1
ATOM 669 O O . GLY A 1 92 ? 5.620 -8.709 -13.246 1.00 88.75 92 GLY A O 1
ATOM 670 N N . ASP A 1 93 ? 7.316 -7.248 -13.095 1.00 86.44 93 ASP A N 1
ATOM 671 C CA . ASP A 1 93 ? 7.968 -7.693 -14.324 1.00 86.44 93 ASP A CA 1
ATOM 672 C C . ASP A 1 93 ? 9.016 -8.791 -14.050 1.00 86.44 93 ASP A C 1
ATOM 674 O O . ASP A 1 93 ? 9.165 -9.285 -12.934 1.00 86.44 93 ASP A O 1
ATOM 678 N N . PHE A 1 94 ? 9.718 -9.236 -15.092 1.00 86.94 94 PHE A N 1
ATOM 679 C CA . PHE A 1 94 ? 10.727 -10.294 -14.976 1.00 86.94 94 PHE A CA 1
ATOM 680 C C . PHE A 1 94 ? 11.910 -9.916 -14.069 1.00 86.94 94 PHE A C 1
ATOM 682 O O . PHE A 1 94 ? 12.511 -10.786 -13.440 1.00 86.94 94 PHE A O 1
ATOM 689 N N . ASN A 1 95 ? 12.253 -8.630 -14.015 1.00 87.94 95 ASN A N 1
ATOM 690 C CA . ASN A 1 95 ? 13.415 -8.109 -13.302 1.00 87.94 95 ASN A CA 1
ATOM 691 C C . ASN A 1 95 ? 13.056 -7.528 -11.929 1.00 87.94 95 ASN A C 1
ATOM 693 O O . ASN A 1 95 ? 13.952 -7.318 -11.114 1.00 87.94 95 ASN A O 1
ATOM 697 N N . ASN A 1 96 ? 11.776 -7.249 -11.678 1.00 88.00 96 ASN A N 1
ATOM 698 C CA . ASN A 1 96 ? 11.317 -6.554 -10.486 1.00 88.00 96 ASN A CA 1
ATOM 699 C C . ASN A 1 96 ? 10.188 -7.308 -9.780 1.00 88.00 96 ASN A C 1
ATOM 701 O O . ASN A 1 96 ? 9.235 -7.791 -10.394 1.00 88.00 96 ASN A O 1
ATOM 705 N N . ALA A 1 97 ? 10.257 -7.306 -8.450 1.00 92.88 97 ALA A N 1
ATOM 706 C CA . ALA A 1 97 ? 9.123 -7.607 -7.590 1.00 92.88 97 ALA A CA 1
ATOM 707 C C . ALA A 1 97 ? 7.898 -6.748 -7.971 1.00 92.88 97 ALA A C 1
ATOM 709 O O . ALA A 1 97 ? 8.026 -5.656 -8.539 1.00 92.88 97 ALA A O 1
ATOM 710 N N . GLY A 1 98 ? 6.689 -7.228 -7.673 1.00 95.38 98 GLY A N 1
ATOM 711 C CA . GLY A 1 98 ? 5.479 -6.429 -7.882 1.00 95.38 98 GLY A CA 1
ATOM 712 C C . GLY A 1 98 ? 5.462 -5.196 -6.979 1.00 95.38 98 GLY A C 1
ATOM 713 O O . GLY A 1 98 ? 5.033 -4.127 -7.410 1.00 95.38 98 GLY A O 1
ATOM 714 N N . ILE A 1 99 ? 6.032 -5.297 -5.779 1.00 96.94 99 ILE A N 1
ATOM 715 C CA . ILE A 1 99 ? 6.395 -4.141 -4.960 1.00 96.94 99 ILE A CA 1
ATOM 716 C C . ILE A 1 99 ? 7.906 -4.161 -4.771 1.00 96.94 99 ILE A C 1
ATOM 718 O O . ILE A 1 99 ? 8.433 -5.075 -4.164 1.00 96.94 99 ILE A O 1
ATOM 722 N N . ASN A 1 100 ? 8.611 -3.154 -5.270 1.00 95.38 100 ASN A N 1
ATOM 723 C CA . ASN A 1 100 ? 10.053 -3.046 -5.095 1.00 95.38 100 ASN A CA 1
ATOM 724 C C . ASN A 1 100 ? 10.373 -2.128 -3.908 1.00 95.38 100 ASN A C 1
ATOM 726 O O . ASN A 1 100 ? 10.218 -0.904 -4.005 1.00 95.38 100 ASN A O 1
ATOM 730 N N . VAL A 1 101 ? 10.838 -2.721 -2.806 1.00 96.00 101 VAL A N 1
ATOM 731 C CA . VAL A 1 101 ? 11.380 -2.008 -1.642 1.00 96.00 101 VAL A CA 1
ATOM 732 C C . VAL A 1 101 ? 12.893 -2.202 -1.624 1.00 96.00 101 VAL A C 1
ATOM 734 O O . VAL A 1 101 ? 13.388 -3.295 -1.375 1.00 96.00 101 VAL A O 1
ATOM 737 N N . SER A 1 102 ? 13.649 -1.142 -1.899 1.00 92.88 102 SER A N 1
ATOM 738 C CA . SER A 1 102 ? 15.112 -1.221 -2.013 1.00 92.88 102 SER A CA 1
ATOM 739 C C . SER A 1 102 ? 15.823 -0.211 -1.112 1.00 92.88 102 SER A C 1
ATOM 741 O O . SER A 1 102 ? 15.246 0.800 -0.720 1.00 92.88 102 SER A O 1
ATOM 743 N N . GLY A 1 103 ? 17.094 -0.463 -0.791 1.00 94.56 103 GLY A N 1
ATOM 744 C CA . GLY A 1 103 ? 17.915 0.449 0.011 1.00 94.56 103 GLY A CA 1
ATOM 745 C C . GLY A 1 103 ? 17.377 0.657 1.430 1.00 94.56 103 GLY A C 1
ATOM 746 O O . GLY A 1 103 ? 17.048 -0.303 2.117 1.00 94.56 103 GLY A O 1
ATOM 747 N N . SER A 1 104 ? 17.314 1.915 1.873 1.00 96.25 104 SER A N 1
ATOM 748 C CA . SER A 1 104 ? 16.823 2.317 3.201 1.00 96.25 104 SER A CA 1
ATOM 749 C C . SER A 1 104 ? 15.333 2.687 3.213 1.00 96.25 104 SER A C 1
ATOM 751 O O . SER A 1 104 ? 14.904 3.485 4.043 1.00 96.25 104 SER A O 1
ATOM 753 N N . ASN A 1 105 ? 14.565 2.206 2.235 1.00 98.19 105 ASN A N 1
ATOM 754 C CA . ASN A 1 105 ? 13.132 2.467 2.151 1.00 98.19 105 ASN A CA 1
ATOM 755 C C . ASN A 1 105 ? 12.353 1.457 3.002 1.00 98.19 105 ASN A C 1
ATOM 757 O O . ASN A 1 105 ? 12.812 0.337 3.230 1.00 98.19 105 ASN A O 1
ATOM 761 N N . HIS A 1 106 ? 11.158 1.844 3.443 1.00 98.06 106 HIS A N 1
ATOM 762 C CA . HIS A 1 106 ? 10.327 1.033 4.326 1.00 98.06 106 HIS A CA 1
ATOM 763 C C . HIS A 1 106 ? 8.891 0.980 3.819 1.00 98.06 106 HIS A C 1
ATOM 765 O O . HIS A 1 106 ? 8.318 1.987 3.401 1.00 98.06 106 HIS A O 1
ATOM 771 N N . LEU A 1 107 ? 8.306 -0.212 3.887 1.00 98.38 107 LEU A N 1
ATOM 772 C CA . LEU A 1 107 ? 6.887 -0.429 3.668 1.00 98.38 107 LEU A CA 1
ATOM 773 C C . LEU A 1 107 ? 6.311 -1.132 4.891 1.00 98.38 107 LEU A C 1
ATOM 775 O O . LEU A 1 107 ? 6.706 -2.254 5.201 1.00 98.38 107 LEU A O 1
ATOM 779 N N . THR A 1 108 ? 5.354 -0.485 5.548 1.00 98.50 108 THR A N 1
ATOM 780 C CA . THR A 1 108 ? 4.536 -1.114 6.590 1.00 98.50 108 THR A CA 1
ATOM 781 C C . THR A 1 108 ? 3.124 -1.305 6.063 1.00 98.50 108 THR A C 1
ATOM 783 O O . THR A 1 108 ? 2.558 -0.395 5.455 1.00 98.50 108 THR A O 1
ATOM 786 N N . ILE A 1 109 ? 2.554 -2.487 6.272 1.00 98.44 109 ILE A N 1
ATOM 787 C CA . ILE A 1 109 ? 1.210 -2.828 5.806 1.00 98.44 109 ILE A CA 1
ATOM 788 C C . ILE A 1 109 ? 0.313 -3.019 7.022 1.00 98.44 109 ILE A C 1
ATOM 790 O O . ILE A 1 109 ? 0.661 -3.760 7.939 1.00 98.44 109 ILE A O 1
ATOM 794 N N . TYR A 1 110 ? -0.843 -2.366 7.000 1.00 98.75 110 TYR A N 1
ATOM 795 C CA . TYR A 1 110 ? -1.859 -2.438 8.040 1.00 98.75 110 TYR A CA 1
ATOM 796 C C . TYR A 1 110 ? -3.178 -2.958 7.469 1.00 98.75 110 TYR A C 1
ATOM 798 O O . TYR A 1 110 ? -3.515 -2.700 6.310 1.00 98.75 110 TYR A O 1
ATOM 806 N N . GLY A 1 111 ? -3.939 -3.658 8.307 1.00 98.56 111 GLY A N 1
ATOM 807 C CA . GLY A 1 111 ? -5.339 -3.995 8.059 1.00 98.56 111 GLY A CA 1
ATOM 808 C C . GLY A 1 111 ? -6.286 -3.124 8.884 1.00 98.56 111 GLY A C 1
ATOM 809 O O . GLY A 1 111 ? -5.864 -2.373 9.768 1.00 98.56 111 GLY A O 1
ATOM 810 N N . GLN A 1 112 ? -7.577 -3.242 8.594 1.00 98.69 112 GLN A N 1
ATOM 811 C CA . GLN A 1 112 ? -8.660 -2.731 9.435 1.00 98.69 112 GLN A CA 1
ATOM 812 C C . GLN A 1 112 ? -9.172 -3.808 10.397 1.00 98.69 112 GLN A C 1
ATOM 814 O O . GLN A 1 112 ? -8.676 -4.934 10.391 1.00 98.69 112 GLN A O 1
ATOM 819 N N . GLU A 1 113 ? -10.129 -3.452 11.257 1.00 98.00 113 GLU A N 1
ATOM 820 C CA . GLU A 1 113 ? -10.603 -4.317 12.344 1.00 98.00 113 GLU A CA 1
ATOM 821 C C . GLU A 1 113 ? -11.111 -5.684 11.870 1.00 98.00 113 GLU A C 1
ATOM 823 O O . GLU A 1 113 ? -10.882 -6.669 12.571 1.00 98.00 113 GLU A O 1
ATOM 828 N N . GLN A 1 114 ? -11.767 -5.784 10.704 1.00 98.12 114 GLN A N 1
ATOM 829 C CA . GLN A 1 114 ? -12.228 -7.093 10.215 1.00 98.12 114 GLN A CA 1
ATOM 830 C C . GLN A 1 114 ? -11.088 -7.921 9.606 1.00 98.12 114 GLN A C 1
ATOM 832 O O . GLN A 1 114 ? -11.241 -9.128 9.427 1.00 98.12 114 GLN A O 1
ATOM 837 N N . GLY A 1 115 ? -9.952 -7.299 9.277 1.00 97.88 115 GLY A N 1
ATOM 838 C CA . GLY A 1 115 ? -8.773 -7.976 8.739 1.00 97.88 115 GLY A CA 1
ATOM 839 C C . GLY A 1 115 ? -9.019 -8.650 7.388 1.00 97.88 115 GLY A C 1
ATOM 840 O O . GLY A 1 115 ? -8.406 -9.674 7.094 1.00 97.88 115 GLY A O 1
ATOM 841 N N . THR A 1 116 ? -9.934 -8.116 6.574 1.00 98.56 116 THR A N 1
ATOM 842 C CA . THR A 1 116 ? -10.377 -8.772 5.322 1.00 98.56 116 THR A CA 1
ATOM 843 C C . THR A 1 116 ? -9.703 -8.239 4.058 1.00 98.56 116 THR A C 1
ATOM 845 O O . THR A 1 116 ? -9.922 -8.775 2.968 1.00 98.56 116 THR A O 1
ATOM 848 N N . GLY A 1 117 ? -8.887 -7.191 4.189 1.00 98.56 117 GLY A N 1
ATOM 849 C CA . GLY A 1 117 ? -8.117 -6.622 3.090 1.00 98.56 117 GLY A CA 1
ATOM 850 C C . GLY A 1 117 ? -7.071 -7.597 2.541 1.00 98.56 117 GLY A C 1
ATOM 851 O O . GLY A 1 117 ? -6.423 -8.327 3.292 1.00 98.56 117 GLY A O 1
ATOM 852 N N . GLN A 1 118 ? -6.895 -7.612 1.220 1.00 98.50 118 GLN A N 1
ATOM 853 C CA . GLN A 1 118 ? -6.023 -8.571 0.535 1.00 98.50 118 GLN A CA 1
ATOM 854 C C . GLN A 1 118 ? -4.931 -7.880 -0.278 1.00 98.50 118 GLN A C 1
ATOM 856 O O . GLN A 1 118 ? -5.188 -6.940 -1.031 1.00 98.50 118 GLN A O 1
ATOM 861 N N . LEU A 1 119 ? -3.715 -8.409 -0.177 1.00 98.19 119 LEU A N 1
ATOM 862 C CA . LEU A 1 119 ? -2.583 -8.022 -1.006 1.00 98.19 119 LEU A CA 1
ATOM 863 C C . LEU A 1 119 ? -2.041 -9.262 -1.717 1.00 98.19 119 LEU A C 1
ATOM 865 O O . LEU A 1 119 ? -1.532 -10.181 -1.079 1.00 98.19 119 LEU A O 1
ATOM 869 N N . ALA A 1 120 ? -2.151 -9.273 -3.042 1.00 96.88 120 ALA A N 1
ATOM 870 C CA . ALA A 1 120 ? -1.628 -10.325 -3.899 1.00 96.88 120 ALA A CA 1
ATOM 871 C C . ALA A 1 120 ? -0.529 -9.736 -4.783 1.00 96.88 120 ALA A C 1
ATOM 873 O O . ALA A 1 120 ? -0.797 -8.931 -5.674 1.00 96.88 120 ALA A O 1
ATOM 874 N N . VAL A 1 121 ? 0.719 -10.124 -4.537 1.00 95.81 121 VAL A N 1
ATOM 875 C CA . VAL A 1 121 ? 1.863 -9.589 -5.277 1.00 95.81 121 VAL A CA 1
ATOM 876 C C . VAL A 1 121 ? 2.643 -10.727 -5.891 1.00 95.81 121 VAL A C 1
ATOM 878 O O . VAL A 1 121 ? 3.007 -11.689 -5.218 1.00 95.81 121 VAL A O 1
ATOM 881 N N . THR A 1 122 ? 2.903 -10.601 -7.182 1.00 92.31 122 THR A N 1
ATOM 882 C CA . THR A 1 122 ? 3.718 -11.546 -7.940 1.00 92.31 122 THR A CA 1
ATOM 883 C C . THR A 1 122 ? 4.902 -10.813 -8.549 1.00 92.31 122 THR A C 1
ATOM 885 O O . THR A 1 122 ? 4.855 -9.597 -8.746 1.00 92.31 122 THR A O 1
ATOM 888 N N . CYS A 1 123 ? 5.960 -11.549 -8.864 1.00 86.25 123 CYS A N 1
ATOM 889 C CA . CYS A 1 123 ? 6.971 -11.088 -9.803 1.00 86.25 123 CYS A CA 1
ATOM 890 C C . CYS A 1 123 ? 6.882 -11.935 -11.079 1.00 86.25 123 CYS A C 1
ATOM 892 O O . CYS A 1 123 ? 6.352 -13.049 -11.054 1.00 86.25 123 CYS A O 1
ATOM 894 N N . GLY A 1 124 ? 7.372 -11.404 -12.198 1.00 76.50 124 GLY A N 1
ATOM 895 C CA . GLY A 1 124 ? 7.416 -12.145 -13.460 1.00 76.50 124 GLY A CA 1
ATOM 896 C C . GLY A 1 124 ? 8.532 -13.197 -13.511 1.00 76.50 124 GLY A C 1
ATOM 897 O O . GLY A 1 124 ? 8.516 -14.055 -14.392 1.00 76.50 124 GLY A O 1
ATOM 898 N N . GLY A 1 125 ? 9.511 -13.125 -12.602 1.00 73.06 125 GLY A N 1
ATOM 899 C CA . GLY A 1 125 ? 10.598 -14.099 -12.451 1.00 73.06 125 GLY A CA 1
ATOM 900 C C . GLY A 1 125 ? 10.332 -15.152 -11.362 1.00 73.06 125 GLY A C 1
ATOM 901 O O . GLY A 1 125 ? 9.255 -15.225 -10.788 1.00 73.06 125 GLY A O 1
ATOM 902 N N . ASN A 1 126 ? 11.343 -15.958 -11.016 1.00 76.56 126 ASN A N 1
ATOM 903 C CA . ASN A 1 126 ? 11.292 -16.884 -9.865 1.00 76.56 126 ASN A CA 1
ATOM 904 C C . ASN A 1 126 ? 11.586 -16.176 -8.517 1.00 76.56 126 ASN A C 1
ATOM 906 O O . ASN A 1 126 ? 12.131 -16.785 -7.598 1.00 76.56 126 ASN A O 1
ATOM 910 N N . GLY A 1 127 ? 11.322 -14.871 -8.429 1.00 78.44 127 GLY A N 1
ATOM 911 C CA . GLY A 1 127 ? 11.613 -14.031 -7.264 1.00 78.44 127 GLY A CA 1
ATOM 912 C C . GLY A 1 127 ? 10.442 -13.913 -6.283 1.00 78.44 127 GLY A C 1
ATOM 913 O O . GLY A 1 127 ? 9.333 -14.388 -6.534 1.00 78.44 127 GLY A O 1
ATOM 914 N N . ALA A 1 128 ? 10.680 -13.245 -5.153 1.00 85.75 128 ALA A N 1
ATOM 915 C CA . ALA A 1 128 ? 9.613 -12.863 -4.232 1.00 85.75 128 ALA A CA 1
ATOM 916 C C . ALA A 1 128 ? 8.733 -11.749 -4.833 1.00 85.75 128 ALA A C 1
ATOM 918 O O . ALA A 1 128 ? 9.170 -10.981 -5.692 1.00 85.75 128 ALA A O 1
ATOM 919 N N . GLY A 1 129 ? 7.475 -11.668 -4.390 1.00 86.56 129 GLY A N 1
ATOM 920 C CA . GLY A 1 129 ? 6.549 -10.617 -4.820 1.00 86.56 129 GLY A CA 1
ATOM 921 C C . GLY A 1 129 ? 6.885 -9.230 -4.260 1.00 86.56 129 GLY A C 1
ATOM 922 O O . GLY A 1 129 ? 6.522 -8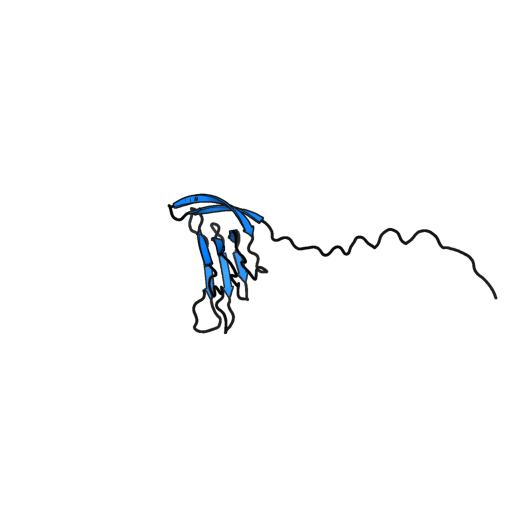.237 -4.889 1.00 86.56 129 GLY A O 1
ATOM 923 N N . ILE A 1 130 ? 7.584 -9.163 -3.122 1.00 92.50 130 ILE A N 1
ATOM 924 C CA . ILE A 1 130 ? 8.021 -7.939 -2.431 1.00 92.50 130 ILE A CA 1
ATOM 925 C C . ILE A 1 130 ? 9.513 -8.052 -2.123 1.00 92.50 130 ILE A C 1
ATOM 927 O O . ILE A 1 130 ? 9.907 -9.159 -1.687 1.00 92.50 130 ILE A O 1
#

Radius of gyration: 23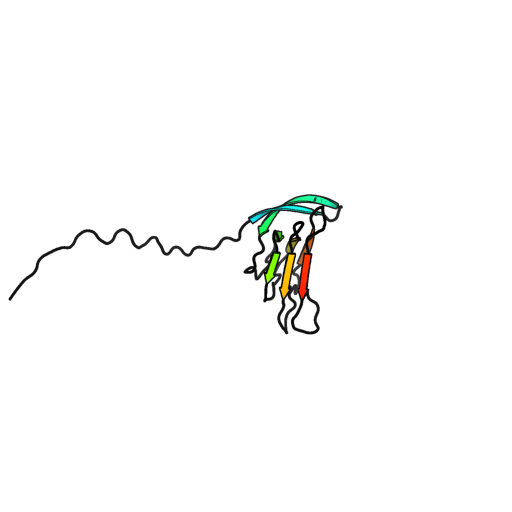.48 Å; chains: 1; bounding box: 33×65×79 Å

pLDDT: mean 87.27, std 17.93, range [39.47, 98.88]